Protein AF-A0A2M7PW73-F1 (afdb_monomer)

Structure (mmCIF, N/CA/C/O backbone):
data_AF-A0A2M7PW73-F1
#
_entry.id   AF-A0A2M7PW73-F1
#
loop_
_atom_site.group_PDB
_atom_site.id
_atom_site.type_symbol
_atom_site.label_atom_id
_atom_site.label_alt_id
_atom_site.label_comp_id
_atom_site.label_asym_id
_atom_site.label_entity_id
_atom_site.label_seq_id
_atom_site.pdbx_PDB_ins_code
_atom_site.Cartn_x
_atom_site.Cartn_y
_atom_site.Cartn_z
_atom_site.occupancy
_atom_site.B_iso_or_equiv
_atom_site.auth_seq_id
_atom_site.auth_comp_id
_atom_site.auth_asym_id
_atom_site.auth_atom_id
_atom_site.pdbx_PDB_model_num
ATOM 1 N N . MET A 1 1 ? -29.141 -5.365 71.345 1.00 57.84 1 MET A N 1
ATOM 2 C CA . MET A 1 1 ? -28.965 -3.975 70.853 1.00 57.84 1 MET A CA 1
ATOM 3 C C . MET A 1 1 ? -30.343 -3.343 70.690 1.00 57.84 1 MET A C 1
ATOM 5 O O . MET A 1 1 ? -31.251 -4.039 70.258 1.00 57.84 1 MET A O 1
ATOM 9 N N . LYS A 1 2 ? -30.549 -2.080 71.096 1.00 67.56 2 LYS A N 1
ATOM 10 C CA . LYS A 1 2 ? -31.868 -1.417 70.997 1.00 67.56 2 LYS A CA 1
ATOM 11 C C . LYS A 1 2 ? -32.360 -1.457 69.537 1.00 67.56 2 LYS A C 1
ATOM 13 O O . LYS A 1 2 ? -31.547 -1.247 68.643 1.00 67.56 2 LYS A O 1
ATOM 18 N N . ARG A 1 3 ? -33.663 -1.681 69.294 1.00 71.94 3 ARG A N 1
ATOM 19 C CA . ARG A 1 3 ? -34.273 -1.841 67.945 1.00 71.94 3 ARG A CA 1
ATOM 20 C C . ARG A 1 3 ? -33.897 -0.731 66.943 1.00 71.94 3 ARG A C 1
ATOM 22 O O . ARG A 1 3 ? -33.836 -0.955 65.740 1.00 71.94 3 ARG A O 1
ATOM 29 N N . LYS A 1 4 ? -33.594 0.465 67.453 1.00 73.12 4 LYS A N 1
ATOM 30 C CA . LYS A 1 4 ? -33.111 1.617 66.680 1.00 73.12 4 LYS A CA 1
ATOM 31 C C . LYS A 1 4 ? -31.690 1.419 66.120 1.00 73.12 4 LYS A C 1
ATOM 33 O O . LYS A 1 4 ? -31.441 1.789 64.982 1.00 73.12 4 LYS A O 1
ATOM 38 N N . ASN A 1 5 ? -30.782 0.779 66.862 1.00 79.75 5 ASN A N 1
ATOM 39 C CA . ASN A 1 5 ? -29.424 0.484 66.387 1.00 79.75 5 ASN A CA 1
ATOM 40 C C . ASN A 1 5 ? -29.410 -0.634 65.339 1.00 79.75 5 ASN A C 1
ATOM 42 O O . ASN A 1 5 ? -28.586 -0.595 64.435 1.00 79.75 5 ASN A O 1
ATOM 46 N N . THR A 1 6 ? -30.322 -1.607 65.432 1.00 83.06 6 THR A N 1
ATOM 47 C CA . THR A 1 6 ? -30.447 -2.660 64.411 1.00 83.06 6 THR A CA 1
ATOM 48 C C . THR A 1 6 ? -30.990 -2.108 63.095 1.00 83.06 6 THR A C 1
ATOM 50 O O . THR A 1 6 ? -30.489 -2.481 62.044 1.00 83.06 6 THR A O 1
ATOM 53 N N . LEU A 1 7 ? -31.936 -1.161 63.135 1.00 87.62 7 LEU A N 1
ATOM 54 C CA . LEU A 1 7 ? -32.431 -0.469 61.935 1.00 87.62 7 LEU A CA 1
ATOM 55 C C . LEU A 1 7 ? -31.334 0.340 61.228 1.00 87.62 7 LEU A C 1
ATOM 57 O O . LEU A 1 7 ? -31.211 0.269 60.010 1.00 87.62 7 LEU A O 1
ATOM 61 N N . ILE A 1 8 ? -30.507 1.061 61.991 1.00 91.19 8 ILE A N 1
ATOM 62 C CA . ILE A 1 8 ? -29.383 1.834 61.439 1.00 91.19 8 ILE A CA 1
ATOM 63 C C . ILE A 1 8 ? -28.346 0.905 60.796 1.00 91.19 8 ILE A C 1
ATOM 65 O O . ILE A 1 8 ? -27.857 1.191 59.707 1.00 91.19 8 ILE A O 1
ATOM 69 N N . LEU A 1 9 ? -28.040 -0.224 61.439 1.00 92.12 9 LEU A N 1
ATOM 70 C CA . LEU A 1 9 ? -27.060 -1.184 60.934 1.00 92.12 9 LEU A CA 1
ATOM 71 C C . LEU A 1 9 ? -27.542 -1.866 59.647 1.00 92.12 9 LEU A C 1
ATOM 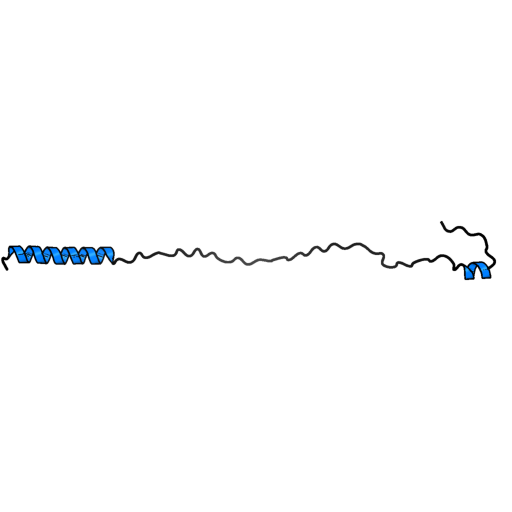73 O O . LEU A 1 9 ? -26.772 -1.989 58.701 1.00 92.12 9 LEU A O 1
ATOM 77 N N . VAL A 1 10 ? -28.825 -2.231 59.570 1.00 93.62 10 VAL A N 1
ATOM 78 C CA . VAL A 1 10 ? -29.429 -2.768 58.338 1.00 93.62 10 VAL A CA 1
ATOM 79 C C . VAL A 1 10 ? -29.391 -1.732 57.214 1.00 93.62 10 VAL A C 1
ATOM 81 O O . VAL A 1 10 ? -28.992 -2.063 56.101 1.00 93.62 10 VAL A O 1
ATOM 84 N N . GLY A 1 11 ? -29.729 -0.471 57.503 1.00 94.25 11 GLY A N 1
ATOM 85 C CA . GLY A 1 11 ? -29.643 0.610 56.518 1.00 94.25 11 GLY A CA 1
ATOM 86 C C . GLY A 1 11 ? -28.222 0.812 55.984 1.00 94.25 11 GLY A C 1
ATOM 87 O O . GLY A 1 11 ? -28.038 0.970 54.780 1.00 94.25 11 GLY A O 1
ATOM 88 N N . LEU A 1 12 ? -27.214 0.729 56.858 1.00 95.50 12 LEU A N 1
ATOM 89 C CA . LEU A 1 12 ? -25.805 0.837 56.475 1.00 95.50 12 LEU A CA 1
ATOM 90 C C . LEU A 1 12 ? -25.377 -0.301 55.537 1.00 95.50 12 LEU A C 1
ATOM 92 O O . LEU A 1 12 ? -24.706 -0.055 54.538 1.00 95.50 12 LEU A O 1
ATOM 96 N N . VAL A 1 13 ? -25.789 -1.536 55.835 1.00 96.25 13 VAL A N 1
ATOM 97 C CA . VAL A 1 13 ? -25.469 -2.712 55.010 1.00 96.25 13 VAL A CA 1
ATOM 98 C C . VAL A 1 13 ? -26.119 -2.608 53.631 1.00 96.25 13 VAL A C 1
ATOM 100 O O . VAL A 1 13 ? -25.461 -2.860 52.625 1.00 96.25 13 VAL A O 1
ATOM 103 N N . VAL A 1 14 ? -27.383 -2.184 53.566 1.00 96.56 14 VAL A N 1
ATOM 104 C CA . VAL A 1 14 ? -28.093 -1.994 52.292 1.00 96.56 14 VAL A CA 1
ATOM 105 C C . VAL A 1 14 ? -27.452 -0.877 51.466 1.00 96.56 14 VAL A C 1
ATOM 107 O O . VAL A 1 14 ? -27.235 -1.052 50.269 1.00 96.56 14 VAL A O 1
ATOM 110 N N . ALA A 1 15 ? -27.088 0.242 52.097 1.00 95.94 15 ALA A N 1
ATOM 111 C CA . ALA A 1 15 ? -26.399 1.339 51.422 1.00 95.94 15 ALA A CA 1
ATOM 112 C C . ALA A 1 15 ? -25.024 0.908 50.884 1.00 95.94 15 ALA A C 1
ATOM 114 O O . ALA A 1 15 ? -24.686 1.215 49.742 1.00 95.94 15 ALA A O 1
ATOM 115 N N . ALA A 1 16 ? -24.256 0.147 51.668 1.00 95.88 16 ALA A N 1
ATOM 116 C CA . ALA A 1 16 ? -22.969 -0.385 51.233 1.00 95.88 16 ALA A CA 1
ATOM 117 C C . ALA A 1 16 ? -23.122 -1.354 50.049 1.00 95.88 16 ALA A C 1
ATOM 119 O O . ALA 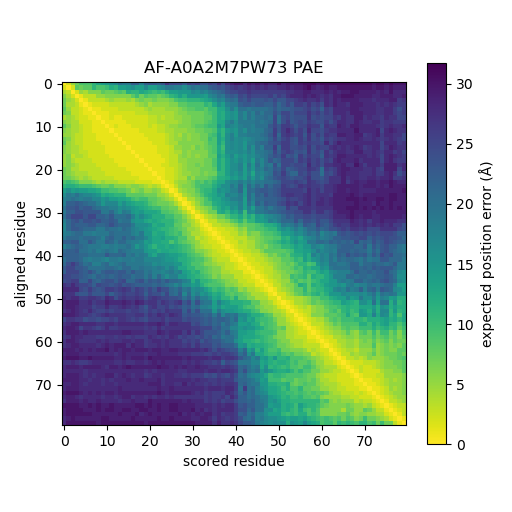A 1 16 ? -22.382 -1.249 49.074 1.00 95.88 16 ALA A O 1
ATOM 120 N N . ALA A 1 17 ? -24.115 -2.247 50.092 1.00 95.69 17 ALA A N 1
ATOM 121 C CA . ALA A 1 17 ? -24.398 -3.175 48.999 1.00 95.69 17 ALA A CA 1
ATOM 122 C C . ALA A 1 17 ? -24.794 -2.444 47.704 1.00 95.69 17 ALA A C 1
ATOM 124 O O . ALA A 1 17 ? -24.314 -2.800 46.629 1.00 95.69 17 ALA A O 1
ATOM 125 N N . ALA A 1 18 ? -25.613 -1.393 47.805 1.00 94.81 18 ALA A N 1
ATOM 126 C CA . ALA A 1 18 ? -26.016 -0.580 46.658 1.00 94.81 18 ALA A CA 1
ATOM 127 C C . ALA A 1 18 ? -24.828 0.155 46.016 1.00 94.81 18 ALA A C 1
ATOM 129 O O . ALA A 1 18 ? -24.717 0.192 44.791 1.00 94.81 18 ALA A O 1
ATOM 130 N N . LEU A 1 19 ? -23.916 0.695 46.832 1.00 95.19 19 LEU A N 1
ATOM 131 C CA . LEU A 1 19 ? -22.699 1.344 46.339 1.00 95.19 19 LEU A CA 1
ATOM 132 C C . LEU A 1 19 ? -21.783 0.342 45.634 1.00 95.19 19 LEU A C 1
ATOM 134 O O . LEU A 1 19 ? -21.330 0.612 44.525 1.00 95.19 19 LEU A O 1
ATOM 138 N N . ILE A 1 20 ? -21.553 -0.827 46.235 1.00 94.88 20 ILE A N 1
ATOM 139 C CA . ILE A 1 20 ? -20.732 -1.879 45.622 1.00 94.88 20 ILE A CA 1
ATOM 140 C C . ILE A 1 20 ? -21.328 -2.297 44.277 1.00 94.88 20 ILE A C 1
ATOM 142 O O . ILE A 1 20 ? -20.595 -2.379 43.297 1.00 94.88 20 ILE A O 1
ATOM 146 N N . TRP A 1 21 ? -22.643 -2.504 44.204 1.00 93.94 21 TRP A N 1
ATOM 147 C CA . TRP A 1 21 ? -23.310 -2.876 42.958 1.00 93.94 21 TRP A CA 1
ATOM 148 C C . TRP A 1 21 ? -23.163 -1.801 41.873 1.00 93.94 21 TRP A C 1
ATOM 150 O O . TRP A 1 21 ? -22.804 -2.122 40.744 1.00 93.94 21 TRP A O 1
ATOM 160 N N . TYR A 1 22 ? -23.364 -0.527 42.226 1.00 91.31 22 TYR A N 1
ATOM 161 C CA . TYR A 1 22 ? -23.247 0.589 41.286 1.00 91.31 22 TYR A CA 1
ATOM 162 C C . TYR A 1 22 ? -21.822 0.754 40.735 1.00 91.31 22 TYR A C 1
ATOM 164 O O . TYR A 1 22 ? -21.647 0.959 39.537 1.00 91.31 22 TYR A O 1
ATOM 172 N N . PHE A 1 23 ? -20.800 0.630 41.587 1.00 91.88 23 PHE A N 1
ATOM 173 C CA . PHE A 1 23 ? -19.398 0.775 41.175 1.00 91.88 23 PHE A CA 1
ATOM 174 C C . PHE A 1 23 ? -18.785 -0.494 40.564 1.00 91.88 23 PHE A C 1
ATOM 176 O O . PHE A 1 23 ? -17.730 -0.403 39.945 1.00 91.88 23 PHE A O 1
ATOM 183 N N . SER A 1 24 ? -19.425 -1.659 40.714 1.00 88.62 24 SER A N 1
ATOM 184 C CA . SER A 1 24 ? -18.971 -2.921 40.099 1.00 88.62 24 SER A CA 1
ATOM 185 C C . SER A 1 24 ? -19.545 -3.152 38.700 1.00 88.62 24 SER A C 1
ATOM 187 O O . SER A 1 24 ? -19.241 -4.168 38.081 1.00 88.62 24 SER A O 1
ATOM 189 N N . ALA A 1 25 ? -20.391 -2.249 38.198 1.00 83.56 25 ALA A N 1
ATOM 190 C CA . 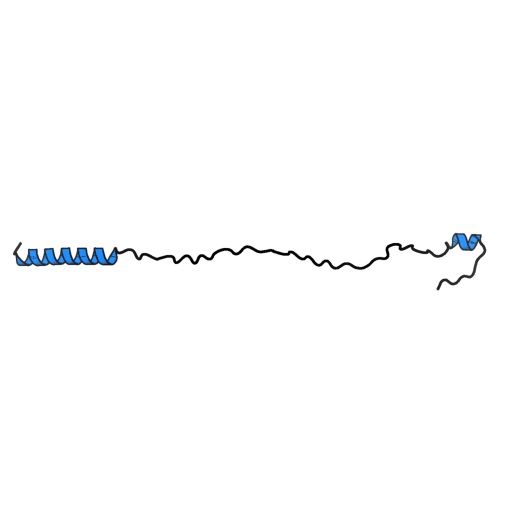ALA A 1 25 ? -20.887 -2.334 36.835 1.00 83.56 25 ALA A CA 1
ATOM 191 C C . ALA A 1 25 ? -19.723 -2.123 35.852 1.00 83.56 25 ALA A C 1
ATOM 193 O O . ALA A 1 25 ? -19.135 -1.043 35.781 1.00 83.56 25 ALA A O 1
ATOM 194 N N . GLU A 1 26 ? -19.379 -3.166 35.099 1.00 81.44 26 GLU A N 1
ATOM 195 C CA . GLU A 1 26 ? -18.376 -3.068 34.045 1.00 81.44 26 GLU A CA 1
ATOM 196 C C . GLU A 1 26 ? -18.876 -2.141 32.932 1.00 81.44 26 GLU A C 1
ATOM 198 O O . GLU A 1 26 ? -20.000 -2.263 32.438 1.00 81.44 26 GLU A O 1
ATOM 203 N N . ASN A 1 27 ? -18.021 -1.206 32.515 1.00 73.50 27 ASN A N 1
ATOM 204 C CA . ASN A 1 27 ? -18.282 -0.412 31.326 1.00 73.50 27 ASN A CA 1
ATOM 205 C C . ASN A 1 27 ? -18.112 -1.328 30.114 1.00 73.50 27 ASN A C 1
ATOM 207 O O . ASN A 1 27 ? -16.988 -1.648 29.729 1.00 73.50 27 ASN A O 1
ATOM 211 N N . VAL A 1 28 ? -19.225 -1.749 29.513 1.00 73.44 28 VAL A N 1
ATOM 212 C CA . VAL A 1 28 ? -19.212 -2.464 28.235 1.00 73.44 28 VAL A CA 1
ATOM 213 C C . VAL A 1 28 ? -18.758 -1.480 27.160 1.00 73.44 28 VAL A C 1
ATOM 215 O O . VAL A 1 28 ? -19.558 -0.756 26.563 1.00 73.44 28 VAL A O 1
ATOM 218 N N . VAL A 1 29 ? -17.447 -1.420 26.936 1.00 72.00 29 VAL A N 1
ATOM 219 C CA . VAL A 1 29 ? -16.870 -0.719 25.793 1.00 72.00 29 VAL A CA 1
ATOM 220 C C . VAL A 1 29 ? -17.259 -1.531 24.565 1.00 72.00 29 VAL A C 1
ATOM 222 O O . VAL A 1 29 ? -16.699 -2.583 24.280 1.00 72.00 29 VAL A O 1
ATOM 225 N N . THR A 1 30 ? -18.302 -1.081 23.870 1.00 71.38 30 THR A N 1
ATOM 226 C CA . THR A 1 30 ? -18.615 -1.610 22.544 1.00 71.38 30 THR A CA 1
ATOM 227 C C . THR A 1 30 ? -17.541 -1.096 21.596 1.00 71.38 30 THR A C 1
ATOM 229 O O . THR A 1 30 ? -17.639 0.028 21.096 1.00 71.38 30 THR A O 1
ATOM 232 N N . ASP A 1 31 ? -16.517 -1.912 21.359 1.00 70.00 31 ASP A N 1
ATOM 233 C CA . ASP A 1 31 ? -15.582 -1.706 20.260 1.00 70.00 31 ASP A CA 1
ATOM 234 C C . ASP A 1 31 ? -16.376 -1.775 18.953 1.00 70.00 31 ASP A C 1
ATOM 236 O O . ASP A 1 31 ? -16.744 -2.842 18.458 1.00 70.00 31 ASP A O 1
ATOM 240 N N . LYS A 1 32 ? -16.715 -0.608 18.398 1.00 74.06 32 LYS A N 1
ATOM 241 C CA . LYS A 1 32 ? -17.357 -0.525 17.086 1.00 74.06 32 LYS A CA 1
ATOM 242 C C . LYS A 1 32 ? -16.312 -0.814 16.015 1.00 74.06 32 LYS A C 1
ATOM 244 O O . LYS A 1 32 ? -15.685 0.101 15.487 1.00 74.06 32 LYS A O 1
ATOM 249 N N . THR A 1 33 ? -16.132 -2.086 15.681 1.00 78.69 33 THR A N 1
ATOM 250 C CA . THR A 1 33 ? -15.346 -2.488 14.514 1.00 78.69 33 THR A CA 1
ATOM 251 C C . THR A 1 33 ? -16.062 -2.029 13.243 1.00 78.69 33 THR A C 1
ATOM 253 O O . THR A 1 33 ? -17.147 -2.507 12.916 1.00 78.69 33 THR A O 1
ATOM 256 N N . ILE A 1 34 ? -15.463 -1.079 12.524 1.00 81.31 34 ILE A N 1
ATOM 257 C CA . ILE A 1 34 ? -15.947 -0.638 11.214 1.00 81.31 34 ILE A CA 1
ATOM 258 C C . ILE A 1 34 ? -15.464 -1.662 10.186 1.00 81.31 34 ILE A C 1
ATOM 260 O O . ILE A 1 34 ? -14.266 -1.784 9.942 1.00 81.31 34 ILE A O 1
ATOM 264 N N . SER A 1 35 ? -16.398 -2.411 9.605 1.00 85.62 35 SER A N 1
ATOM 265 C CA . SER A 1 35 ? -16.135 -3.377 8.539 1.00 85.62 35 SER A CA 1
ATOM 266 C C . SER A 1 35 ? -16.861 -2.943 7.269 1.00 85.62 35 SER A C 1
ATOM 268 O O . SER A 1 35 ? -17.998 -2.475 7.327 1.00 85.62 35 SER A O 1
ATOM 270 N N . ILE A 1 36 ? -16.189 -3.074 6.128 1.00 88.50 36 ILE A N 1
ATOM 271 C CA . ILE A 1 36 ? -16.735 -2.790 4.802 1.00 88.50 36 ILE A CA 1
ATOM 272 C C . ILE A 1 36 ? -16.422 -3.959 3.873 1.00 88.50 36 ILE A C 1
ATOM 274 O O . ILE A 1 36 ? -15.391 -4.617 4.007 1.00 88.50 36 ILE A O 1
ATOM 278 N N . GLU A 1 37 ? -17.322 -4.213 2.930 1.00 90.50 37 GLU A N 1
ATOM 279 C CA . GLU A 1 37 ? -17.149 -5.249 1.921 1.00 90.50 37 GLU A CA 1
ATOM 280 C C . GLU A 1 37 ? -16.015 -4.890 0.950 1.00 90.50 37 GLU A C 1
ATOM 282 O O . GLU A 1 37 ? -15.973 -3.793 0.382 1.00 90.50 37 GLU A O 1
ATOM 287 N N . ALA A 1 38 ? -15.087 -5.828 0.753 1.00 89.69 38 ALA A N 1
ATOM 288 C CA . ALA A 1 38 ? -14.012 -5.682 -0.216 1.00 89.69 38 ALA A CA 1
ATOM 289 C C . ALA A 1 38 ? -14.572 -5.807 -1.640 1.00 89.69 38 ALA A C 1
ATOM 291 O O . ALA A 1 38 ? -15.209 -6.801 -1.984 1.00 89.69 38 ALA A O 1
ATOM 292 N N . LYS A 1 39 ? -14.305 -4.808 -2.485 1.00 91.06 39 LYS A N 1
ATOM 293 C CA . LYS A 1 39 ? -14.687 -4.830 -3.900 1.00 91.06 39 LYS A CA 1
ATOM 294 C C . LYS A 1 39 ? -13.578 -5.457 -4.736 1.00 91.06 39 LYS A C 1
ATOM 296 O O . LYS A 1 39 ? -12.410 -5.123 -4.562 1.00 91.06 39 LYS A O 1
ATOM 301 N N . GLN A 1 40 ? -13.964 -6.334 -5.655 1.00 91.00 40 GLN A N 1
ATOM 302 C CA . GLN A 1 40 ? -13.065 -6.947 -6.632 1.00 91.00 40 GLN A CA 1
ATOM 303 C C . GLN A 1 40 ? -13.228 -6.254 -7.988 1.00 91.00 40 GLN A C 1
ATOM 305 O O . GLN A 1 40 ? -14.320 -5.802 -8.333 1.00 91.00 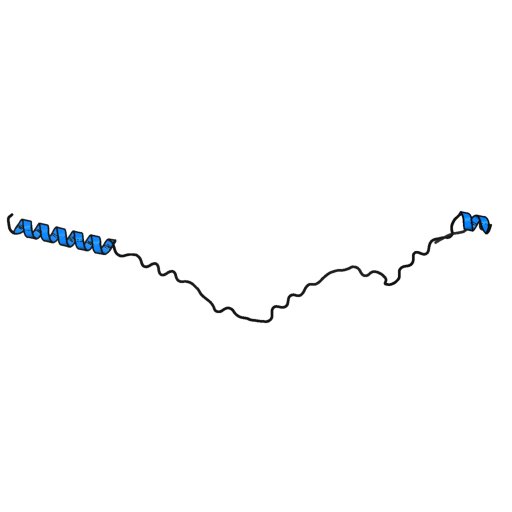40 GLN A O 1
ATOM 310 N N . GLY A 1 41 ? -12.142 -6.164 -8.748 1.00 92.38 41 GLY A N 1
ATOM 311 C CA . GLY A 1 41 ? -12.114 -5.547 -10.069 1.00 92.38 41 GLY A CA 1
ATOM 312 C C . GLY A 1 41 ? -10.783 -5.808 -10.763 1.00 92.38 41 GLY A C 1
ATOM 313 O O . GLY A 1 41 ? -9.842 -6.307 -10.145 1.00 92.38 41 GLY A O 1
ATOM 314 N N . GLU A 1 42 ? -10.715 -5.492 -12.051 1.00 93.00 42 GLU A N 1
ATOM 315 C CA . GLU A 1 42 ? -9.478 -5.610 -12.816 1.00 93.00 42 GLU A CA 1
ATOM 316 C C . GLU A 1 42 ? -8.438 -4.613 -12.291 1.00 93.00 42 GLU A C 1
ATOM 318 O O . GLU A 1 42 ? -8.693 -3.411 -12.204 1.00 93.00 42 GLU A O 1
ATOM 323 N N . PHE A 1 43 ? -7.266 -5.125 -11.916 1.00 89.44 43 PHE A N 1
ATOM 324 C CA . PHE A 1 43 ? -6.131 -4.319 -11.485 1.00 89.44 43 PHE A CA 1
ATOM 325 C C . PHE A 1 43 ? -5.052 -4.377 -12.564 1.00 89.44 43 PHE A C 1
ATOM 327 O O . PHE A 1 43 ? -4.321 -5.363 -12.674 1.00 89.44 43 PHE A O 1
ATOM 334 N N . VAL A 1 44 ? -4.984 -3.331 -13.387 1.00 91.31 44 VAL A N 1
ATOM 335 C CA . VAL A 1 44 ? -4.018 -3.238 -14.486 1.00 91.31 44 VAL A CA 1
ATOM 336 C C . VAL A 1 44 ? -2.698 -2.682 -13.955 1.00 91.31 44 VAL A C 1
ATOM 338 O O . VAL A 1 44 ? -2.640 -1.554 -13.469 1.00 91.31 44 VAL A O 1
ATOM 341 N N . ILE A 1 45 ? -1.633 -3.479 -14.058 1.00 86.00 45 ILE A N 1
ATOM 342 C CA . ILE A 1 45 ? -0.262 -3.061 -13.749 1.00 86.00 45 ILE A CA 1
ATOM 343 C C . ILE A 1 45 ? 0.408 -2.670 -15.066 1.00 86.00 45 ILE A C 1
ATOM 345 O O . ILE A 1 45 ? 0.867 -3.532 -15.814 1.00 86.00 45 ILE A O 1
ATOM 349 N N . GLU A 1 46 ? 0.454 -1.373 -15.356 1.00 88.75 46 GLU A N 1
ATOM 350 C CA . GLU A 1 46 ? 1.156 -0.832 -16.521 1.00 88.75 46 GLU A CA 1
ATOM 351 C C . GLU A 1 46 ? 2.563 -0.377 -16.111 1.00 88.75 46 GLU A C 1
ATOM 353 O O . GLU A 1 46 ? 2.728 0.445 -15.209 1.00 88.75 46 GLU A O 1
ATOM 358 N N . VAL A 1 47 ? 3.591 -0.936 -16.756 1.00 84.81 47 VAL A N 1
ATOM 359 C CA . VAL A 1 47 ? 4.992 -0.558 -16.533 1.00 84.81 47 VAL A CA 1
ATOM 360 C C . VAL A 1 47 ? 5.524 0.083 -17.805 1.00 84.81 47 VAL A C 1
ATOM 362 O O . VAL A 1 47 ? 5.763 -0.600 -18.799 1.00 84.81 47 VAL A O 1
ATOM 365 N N . THR A 1 48 ? 5.741 1.393 -17.756 1.00 85.12 48 THR A N 1
ATOM 366 C CA . THR A 1 48 ? 6.347 2.142 -18.859 1.00 85.12 48 THR A CA 1
ATOM 367 C C . THR A 1 48 ? 7.853 2.193 -18.663 1.00 85.12 48 THR A C 1
ATOM 369 O O . THR A 1 48 ? 8.348 2.865 -17.758 1.00 85.12 48 THR A O 1
ATOM 372 N N . THR A 1 49 ? 8.594 1.484 -19.509 1.00 85.81 49 THR A N 1
ATOM 373 C CA . THR A 1 49 ? 10.053 1.588 -19.556 1.00 85.81 49 THR A CA 1
ATOM 374 C C . THR A 1 49 ? 10.470 2.633 -20.582 1.00 85.81 49 THR A C 1
ATOM 376 O O . THR A 1 49 ? 9.887 2.750 -21.659 1.00 85.81 49 THR A O 1
ATOM 379 N N . THR A 1 50 ? 11.490 3.415 -20.244 1.00 85.62 50 THR A N 1
ATOM 380 C CA . THR A 1 50 ? 12.185 4.276 -21.199 1.00 85.62 50 THR A CA 1
ATOM 381 C C . THR A 1 50 ? 13.416 3.539 -21.719 1.00 85.62 50 THR A C 1
ATOM 383 O O . THR A 1 50 ? 14.042 2.761 -20.999 1.00 85.62 50 THR A O 1
ATOM 386 N N . GLY A 1 51 ? 13.756 3.758 -22.984 1.00 85.69 51 GLY A N 1
ATOM 387 C CA . GLY A 1 51 ? 14.955 3.211 -23.606 1.00 85.69 51 GLY A CA 1
ATOM 388 C C . GLY A 1 51 ? 15.394 4.120 -24.742 1.00 85.69 51 GLY A C 1
ATOM 389 O O . GLY A 1 51 ? 14.556 4.745 -25.396 1.00 85.69 51 GLY A O 1
ATOM 390 N N . GLU A 1 52 ? 16.700 4.227 -24.952 1.00 84.12 52 GLU A N 1
ATOM 391 C CA . GLU A 1 52 ? 17.238 4.910 -26.124 1.00 84.12 52 GLU A CA 1
ATOM 392 C C . GLU A 1 52 ? 17.133 3.994 -27.347 1.00 84.12 52 GLU A C 1
ATOM 394 O O . GLU A 1 52 ? 17.238 2.769 -27.247 1.00 84.12 52 GLU A O 1
ATOM 399 N N . LEU A 1 53 ? 16.871 4.589 -28.510 1.00 81.00 53 LEU A N 1
ATOM 400 C CA . LEU A 1 53 ? 16.811 3.857 -29.769 1.00 81.00 53 LEU A CA 1
ATOM 401 C C . LEU A 1 53 ? 18.224 3.729 -30.337 1.00 81.00 53 LEU A C 1
ATOM 403 O O . LEU A 1 53 ? 18.828 4.729 -30.719 1.00 81.00 53 LEU A O 1
ATOM 407 N N . GLU A 1 54 ? 18.723 2.501 -30.447 1.00 80.38 54 GLU A N 1
ATOM 408 C CA . GLU A 1 54 ? 19.973 2.205 -31.149 1.00 80.38 54 GLU A CA 1
ATOM 409 C C . GLU A 1 54 ? 19.709 1.646 -32.553 1.00 80.38 54 GLU A C 1
ATOM 411 O O . GLU A 1 54 ? 18.698 0.991 -32.828 1.00 80.38 54 GLU A O 1
ATOM 416 N N . ALA A 1 55 ? 20.633 1.916 -33.476 1.00 84.75 55 ALA A N 1
ATOM 417 C CA . ALA A 1 55 ? 20.544 1.419 -34.840 1.00 84.75 55 ALA A CA 1
ATOM 418 C C . ALA A 1 55 ? 20.677 -0.113 -34.872 1.00 84.75 55 ALA A C 1
ATOM 420 O O . ALA A 1 55 ? 21.619 -0.679 -34.325 1.00 84.75 55 ALA A O 1
ATOM 421 N N . ARG A 1 56 ? 19.773 -0.790 -35.597 1.00 81.25 56 ARG A N 1
ATOM 422 C CA . ARG A 1 56 ? 19.792 -2.258 -35.763 1.00 81.25 56 ARG A CA 1
ATOM 423 C C . ARG A 1 56 ? 21.105 -2.784 -36.358 1.00 81.25 56 ARG A C 1
ATOM 425 O O . ARG A 1 56 ? 21.483 -3.919 -36.095 1.00 81.25 56 ARG A O 1
ATOM 432 N N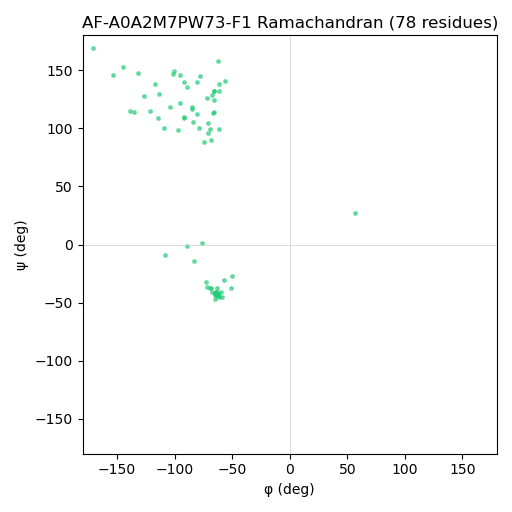 . SER A 1 57 ? 21.760 -1.982 -37.192 1.00 79.12 57 SER A N 1
ATOM 433 C CA . SER A 1 57 ? 23.076 -2.271 -37.749 1.00 79.12 57 SER A CA 1
ATOM 434 C C . SER A 1 57 ? 23.909 -1.006 -37.653 1.00 79.12 57 SER A C 1
ATOM 436 O O . SER A 1 57 ? 23.590 -0.009 -38.298 1.00 79.12 57 SER A O 1
ATOM 438 N N . SER A 1 58 ? 24.954 -1.060 -36.839 1.00 84.94 58 SER A N 1
ATOM 439 C CA . SER A 1 58 ? 25.967 -0.019 -36.727 1.00 84.94 58 SER A CA 1
ATOM 440 C C . SER A 1 58 ? 27.303 -0.666 -37.055 1.00 84.94 58 SER A C 1
ATOM 442 O O . SER A 1 58 ? 27.733 -1.591 -36.366 1.00 84.94 58 SER A O 1
ATOM 444 N N . GLU A 1 59 ? 27.923 -0.232 -38.146 1.00 84.56 59 GLU A N 1
ATOM 445 C CA . GLU A 1 59 ? 29.267 -0.655 -38.514 1.00 84.56 59 GLU A CA 1
ATOM 446 C C . GLU A 1 59 ? 30.195 0.547 -38.422 1.00 84.56 59 GLU A C 1
ATOM 448 O O . GLU A 1 59 ? 29.911 1.625 -38.947 1.00 84.56 59 GLU A O 1
ATOM 453 N N . ASN A 1 60 ? 31.312 0.357 -37.729 1.00 81.94 60 ASN A N 1
ATOM 454 C CA . ASN A 1 60 ? 32.315 1.391 -37.591 1.00 81.94 60 ASN A CA 1
ATOM 455 C C . ASN A 1 60 ? 33.237 1.367 -38.815 1.00 81.94 60 ASN A C 1
ATOM 457 O O . ASN A 1 60 ? 34.080 0.477 -38.952 1.00 81.94 60 ASN A O 1
ATOM 461 N N . ILE A 1 61 ? 33.075 2.348 -39.703 1.00 80.94 61 ILE A N 1
ATOM 462 C CA . ILE A 1 61 ? 33.944 2.509 -40.868 1.00 80.94 61 ILE A CA 1
ATOM 463 C C . ILE A 1 61 ? 35.240 3.172 -40.408 1.00 80.94 61 ILE A C 1
ATOM 465 O O . ILE A 1 61 ? 35.321 4.385 -40.219 1.00 80.94 61 ILE A O 1
ATOM 469 N N . MET A 1 62 ? 36.273 2.354 -40.228 1.00 81.31 62 MET A N 1
ATOM 470 C CA . MET A 1 62 ? 37.595 2.840 -39.859 1.00 81.31 62 MET A CA 1
ATOM 471 C C . MET A 1 62 ? 38.351 3.361 -41.081 1.00 81.31 62 MET A C 1
ATOM 473 O O . MET A 1 62 ? 38.343 2.757 -42.155 1.00 81.31 62 MET A O 1
ATOM 477 N N . GLY A 1 63 ? 39.066 4.468 -40.888 1.00 77.75 63 GLY A N 1
ATOM 478 C CA . GLY A 1 63 ? 39.984 4.990 -41.889 1.00 77.75 63 GLY A CA 1
ATOM 479 C C . GLY A 1 63 ? 41.128 4.010 -42.204 1.00 77.75 63 GLY A C 1
ATOM 480 O O . GLY A 1 63 ? 41.470 3.141 -41.396 1.00 77.75 63 GLY A O 1
ATOM 481 N N . PRO A 1 64 ? 41.754 4.145 -43.381 1.00 78.56 64 PRO A N 1
ATOM 482 C CA . PRO A 1 64 ? 42.816 3.249 -43.816 1.00 78.56 64 PRO A CA 1
ATOM 483 C C . PRO A 1 64 ? 44.034 3.278 -42.878 1.00 78.56 64 PRO A C 1
ATOM 485 O O . PRO A 1 64 ? 44.490 4.333 -42.438 1.00 78.56 64 PRO A O 1
ATOM 488 N N . ASN A 1 65 ? 44.599 2.099 -42.596 1.00 80.75 65 ASN A N 1
ATOM 489 C CA . ASN A 1 65 ? 45.797 1.958 -41.766 1.00 80.75 65 ASN A CA 1
ATOM 490 C C . ASN A 1 65 ? 46.988 2.697 -42.406 1.00 80.75 65 ASN A C 1
ATOM 492 O O . ASN A 1 65 ? 47.294 2.484 -43.581 1.00 80.75 65 ASN A O 1
ATOM 496 N N . ALA A 1 66 ? 47.709 3.499 -41.616 1.00 74.94 66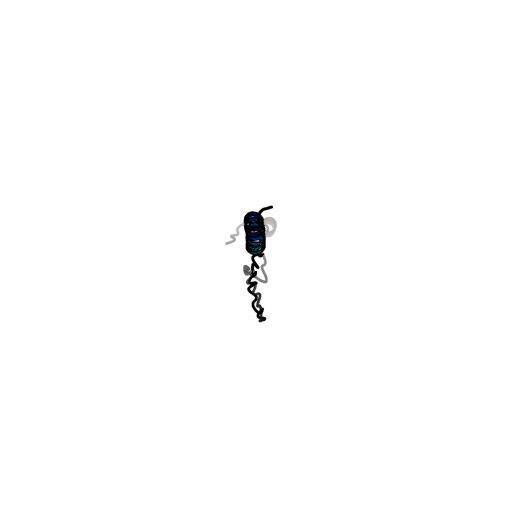 ALA A N 1
ATOM 497 C CA . ALA A 1 66 ? 48.879 4.264 -42.052 1.00 74.94 66 ALA A CA 1
ATOM 498 C C . ALA A 1 66 ? 49.936 3.412 -42.786 1.00 74.94 66 ALA A C 1
ATOM 500 O O . ALA A 1 66 ? 50.522 3.858 -43.774 1.00 74.94 66 ALA A O 1
ATOM 501 N N . ASN A 1 67 ? 50.155 2.164 -42.361 1.00 78.06 67 ASN A N 1
ATOM 502 C CA . ASN A 1 67 ? 51.069 1.248 -43.049 1.00 78.06 67 ASN A CA 1
ATOM 503 C C . ASN A 1 67 ? 50.509 0.761 -44.395 1.00 78.06 67 ASN A C 1
ATOM 505 O O . ASN A 1 67 ? 51.260 0.646 -45.362 1.00 78.06 67 ASN A O 1
ATOM 509 N N . GLY A 1 68 ? 49.195 0.536 -44.488 1.00 80.50 68 GLY A N 1
ATOM 510 C CA . GLY A 1 68 ? 48.524 0.196 -45.747 1.00 80.50 68 GLY A CA 1
ATOM 511 C C . GLY A 1 68 ? 48.614 1.328 -46.774 1.00 80.50 68 GLY A C 1
ATOM 512 O O . GLY A 1 68 ? 48.924 1.083 -47.939 1.00 80.50 68 GLY A O 1
ATOM 513 N N . LEU A 1 69 ? 48.449 2.575 -46.328 1.00 84.88 69 LEU A N 1
ATOM 514 C CA . LEU A 1 69 ? 48.572 3.768 -47.175 1.00 84.88 69 LEU A CA 1
ATOM 515 C C . LEU A 1 69 ? 49.995 3.964 -47.703 1.00 84.88 69 LEU A C 1
ATOM 517 O O . LEU A 1 69 ? 50.187 4.236 -48.891 1.00 84.88 69 LEU A O 1
ATOM 521 N N . ARG A 1 70 ? 51.001 3.748 -46.845 1.00 78.81 70 ARG A N 1
ATOM 522 C CA . ARG A 1 70 ? 52.414 3.785 -47.246 1.00 78.81 70 ARG A CA 1
ATOM 523 C C . ARG A 1 70 ? 52.747 2.709 -48.277 1.00 78.81 70 ARG A C 1
ATOM 525 O O . ARG A 1 70 ? 53.419 3.015 -49.260 1.00 78.81 70 ARG A O 1
ATOM 532 N N . ASN A 1 71 ? 52.247 1.485 -48.100 1.00 84.12 71 ASN A N 1
ATOM 533 C CA . ASN A 1 71 ? 52.455 0.395 -49.061 1.00 84.12 71 ASN A CA 1
ATOM 534 C C . ASN A 1 71 ? 51.827 0.708 -50.427 1.00 84.12 71 ASN A C 1
ATOM 536 O O . ASN A 1 71 ? 52.429 0.427 -51.462 1.00 84.12 71 ASN A O 1
ATOM 540 N N . ALA A 1 72 ? 50.664 1.363 -50.432 1.00 83.50 72 ALA A N 1
ATOM 541 C CA . ALA A 1 72 ? 49.999 1.841 -51.644 1.00 83.50 72 ALA A CA 1
ATOM 542 C C . ALA A 1 72 ? 50.634 3.114 -52.244 1.00 83.50 72 ALA A C 1
ATOM 544 O O . ALA A 1 72 ? 50.157 3.615 -53.260 1.00 83.50 72 ALA A O 1
ATOM 545 N N . ARG A 1 73 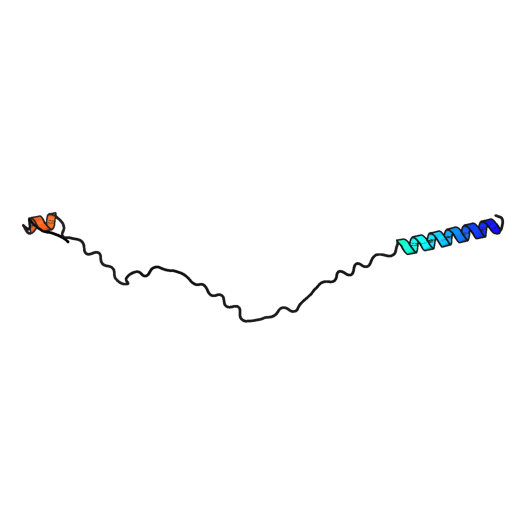? 51.711 3.644 -51.641 1.00 83.88 73 ARG A N 1
ATOM 546 C CA . ARG A 1 73 ? 52.385 4.900 -52.027 1.00 83.88 73 ARG A CA 1
ATOM 547 C C . ARG A 1 73 ? 51.454 6.121 -52.029 1.00 83.88 73 ARG A C 1
ATOM 549 O O . ARG A 1 73 ? 51.715 7.102 -52.731 1.00 83.88 73 ARG A O 1
ATOM 556 N N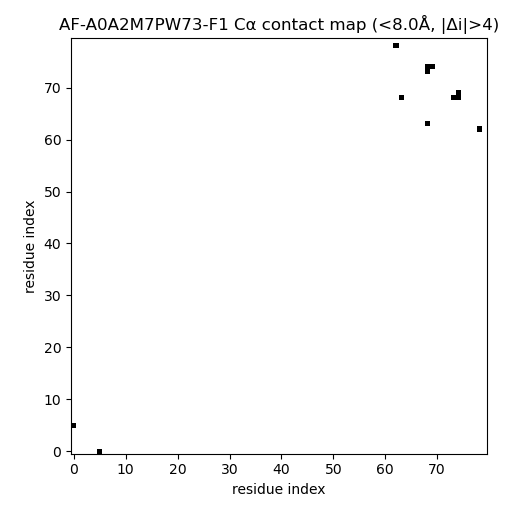 . ILE A 1 74 ? 50.404 6.096 -51.212 1.00 81.62 74 ILE A N 1
ATOM 557 C CA . ILE A 1 74 ? 49.486 7.221 -51.021 1.00 81.62 74 ILE A CA 1
ATOM 558 C C . ILE A 1 74 ? 50.006 8.045 -49.843 1.00 81.62 74 ILE A C 1
ATOM 560 O O . ILE A 1 74 ? 49.964 7.612 -48.695 1.00 81.62 74 ILE A O 1
ATOM 564 N N . HIS A 1 75 ? 50.532 9.234 -50.140 1.00 78.75 75 HIS A N 1
ATOM 565 C CA . HIS A 1 75 ? 51.235 10.079 -49.162 1.00 78.75 75 HIS A CA 1
ATOM 566 C C . HIS A 1 75 ? 50.449 11.327 -48.746 1.00 78.75 75 HIS A C 1
ATOM 568 O O . HIS A 1 75 ? 50.867 12.044 -47.840 1.00 78.75 75 HIS A O 1
ATOM 574 N N . ARG A 1 76 ? 49.331 11.614 -49.417 1.00 75.19 76 ARG A N 1
ATOM 575 C CA . ARG A 1 76 ? 48.474 12.764 -49.128 1.00 75.19 76 ARG A CA 1
ATOM 576 C C . ARG A 1 76 ? 47.021 12.325 -49.228 1.00 75.19 76 ARG A C 1
ATOM 578 O O . ARG A 1 76 ? 46.574 11.950 -50.307 1.00 75.19 76 ARG A O 1
ATOM 585 N N . TYR A 1 77 ? 46.323 12.356 -48.103 1.00 71.25 77 TYR A N 1
ATOM 586 C CA . TYR A 1 77 ? 44.898 12.075 -48.011 1.00 71.25 77 TYR A CA 1
ATOM 587 C C . TYR A 1 77 ? 44.282 12.983 -46.946 1.00 71.25 77 TYR A C 1
ATOM 589 O O . TYR A 1 77 ? 44.966 13.402 -46.011 1.00 71.25 77 TYR A O 1
ATOM 597 N N . THR A 1 78 ? 43.000 13.278 -47.111 1.00 68.06 78 THR A N 1
ATOM 598 C CA . THR A 1 78 ? 42.187 14.030 -46.158 1.00 68.06 78 THR A CA 1
ATOM 599 C C . THR A 1 78 ? 40.969 13.171 -45.868 1.00 68.06 78 THR A C 1
ATOM 601 O O . THR A 1 78 ? 40.341 12.674 -46.800 1.00 68.06 78 THR A O 1
ATOM 604 N N . ILE A 1 79 ? 40.699 12.933 -44.589 1.00 66.06 79 ILE A N 1
ATOM 605 C CA . ILE A 1 79 ? 39.460 12.311 -44.124 1.00 66.06 79 ILE A CA 1
ATOM 606 C C . ILE A 1 79 ? 38.652 13.472 -43.545 1.00 66.06 79 ILE A C 1
ATOM 608 O O . ILE A 1 79 ? 39.165 14.151 -42.655 1.00 66.06 79 ILE A O 1
ATOM 612 N N . GLU A 1 80 ? 37.480 13.749 -44.114 1.00 61.88 80 GLU A N 1
ATOM 613 C CA . GLU A 1 80 ? 36.476 14.632 -43.498 1.00 61.88 80 GLU A CA 1
ATOM 614 C C . GLU A 1 80 ? 35.627 13.845 -42.501 1.00 61.88 80 GLU A C 1
ATOM 616 O O . GLU A 1 80 ? 35.298 12.674 -42.810 1.00 61.88 80 GLU A O 1
#

Radius of gyration: 51.17 Å; Cα contacts (8 Å, |Δi|>4): 6; chains: 1; bounding box: 87×22×123 Å

Solvent-accessible surface area (backbone atoms only — not comparable to full-atom values): 5829 Å² total; per-residue (Å²): 127,61,73,69,58,53,52,53,51,51,50,50,52,52,52,51,52,51,51,52,55,65,73,64,58,76,82,82,77,77,80,79,78,87,80,77,86,84,83,85,75,90,82,85,85,82,82,87,82,87,79,84,91,74,72,96,77,80,78,88,84,74,79,82,54,70,68,59,34,54,74,70,69,54,89,79,86,83,86,131

Mean predicted aligned error: 16.74 Å

Secondary structure (DSSP, 8-state):
--HHHHHHHHHHHHHHHHHHHHHT------------PPPP-----------PPPPS-----PPPPHHHHHHTT-------

pLDDT: mean 83.44, std 8.64, range [57.84, 96.56]

Sequence (80 aa):
MKRKNTLILVGLVVAAAALIWYFSAENVVTDKTISIE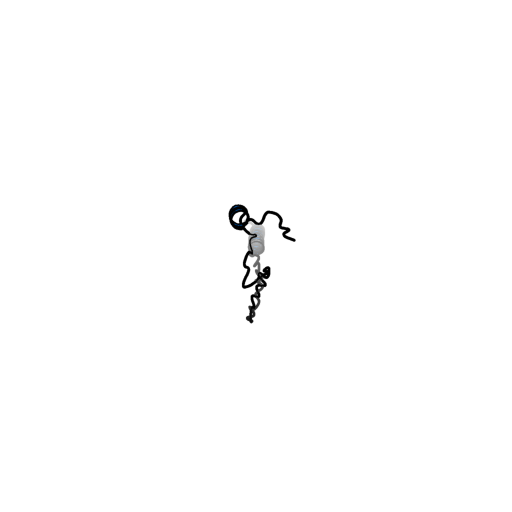AKQGEFVIEVTTTGELEARSSENIMGPNANGLRNARIHRYTIE

Foldseek 3Di:
DPPVVVVVVVVVVVVVVVVCVVVPDDDPPPPPDDDDDDDDDDDDDDDDDDDDDDDPDDDDDDDDDPVRCVVVVNDDDDDD